Protein AF-A0A967Q102-F1 (afdb_monomer)

Foldseek 3Di:
DVLLCVVPVPDPPVVLVDDPLCVPDPLSVQLLSLLVPPLVLFQLAAQLVLCCVVVDPTLSCCFDPVSDPVNPTDSNSSVDPSSSVLSVLSSVCVVVVNDSVVSRVVVCVVSVVSCVVRVPDD

Radius of gyration: 14.0 Å; Cα contacts (8 Å, |Δi|>4): 138; chains: 1; bounding box: 32×36×37 Å

Structure (mmCIF, N/CA/C/O backb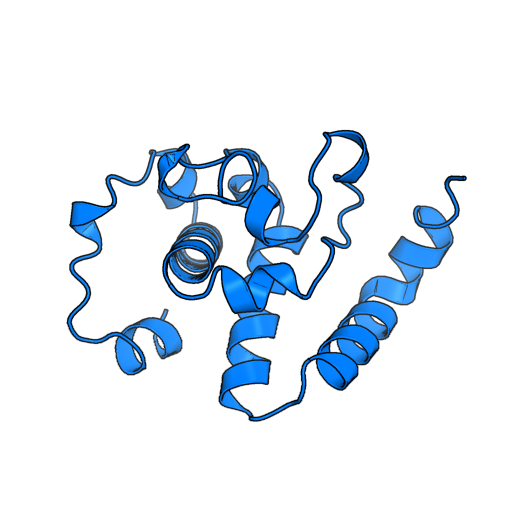one):
data_AF-A0A967Q102-F1
#
_entry.id   AF-A0A967Q102-F1
#
loop_
_atom_site.group_PDB
_atom_site.id
_atom_site.type_symbol
_atom_site.label_atom_id
_atom_site.label_alt_id
_atom_site.label_comp_id
_atom_site.label_asym_id
_atom_site.label_entity_id
_atom_site.label_seq_id
_atom_site.pdbx_PDB_ins_code
_atom_site.Cartn_x
_atom_site.Cartn_y
_atom_site.Cartn_z
_atom_site.occupancy
_atom_site.B_iso_or_equiv
_atom_site.auth_seq_id
_atom_site.auth_comp_id
_atom_site.auth_asym_id
_atom_site.auth_atom_id
_atom_site.pdbx_PDB_model_num
ATOM 1 N N . GLN A 1 1 ? -2.574 -14.754 -0.470 1.00 71.94 1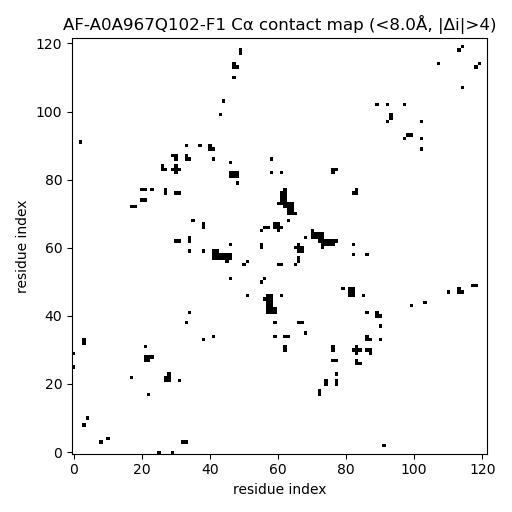 GLN A N 1
ATOM 2 C CA . GLN A 1 1 ? -2.808 -14.569 -1.925 1.00 71.94 1 GLN A CA 1
ATOM 3 C C . GLN A 1 1 ? -4.220 -14.943 -2.412 1.00 71.94 1 GLN A C 1
ATOM 5 O O . GLN A 1 1 ? -4.704 -14.303 -3.336 1.00 71.94 1 GLN A O 1
ATOM 10 N N . GLN A 1 2 ? -4.927 -15.877 -1.760 1.00 80.88 2 GLN A N 1
ATOM 11 C CA . GLN A 1 2 ? -6.221 -16.420 -2.220 1.00 80.88 2 GLN A CA 1
ATOM 12 C C . GLN A 1 2 ? -7.303 -15.392 -2.620 1.00 80.88 2 GLN A C 1
ATOM 14 O O . GLN A 1 2 ? -8.015 -15.610 -3.596 1.00 80.88 2 GLN A O 1
ATOM 19 N N . VAL A 1 3 ? -7.426 -14.263 -1.908 1.00 89.31 3 VAL A N 1
ATOM 20 C CA . VAL A 1 3 ? -8.403 -13.210 -2.258 1.00 89.31 3 VAL A CA 1
ATOM 21 C C . VAL A 1 3 ? -8.091 -12.584 -3.619 1.00 89.31 3 VAL A C 1
ATOM 23 O O . VAL A 1 3 ? -8.983 -12.460 -4.450 1.00 89.31 3 VAL A O 1
ATOM 26 N N . LEU A 1 4 ? -6.826 -12.239 -3.878 1.00 91.25 4 LEU A N 1
ATOM 27 C CA . LEU A 1 4 ? -6.407 -11.671 -5.162 1.00 91.25 4 LEU A CA 1
ATOM 28 C C . LEU A 1 4 ? -6.591 -12.664 -6.307 1.00 91.25 4 LEU A C 1
ATOM 30 O O . LEU A 1 4 ? -7.052 -12.276 -7.373 1.00 91.25 4 LEU A O 1
ATOM 34 N N . GLU A 1 5 ? -6.246 -13.931 -6.087 1.00 90.44 5 GLU A N 1
ATOM 35 C CA . GLU A 1 5 ? -6.414 -14.987 -7.091 1.00 90.44 5 GLU A CA 1
ATOM 36 C C . GLU A 1 5 ? -7.892 -15.215 -7.422 1.00 90.44 5 GLU A C 1
ATOM 38 O O . GLU A 1 5 ? -8.241 -15.396 -8.583 1.00 90.44 5 GLU A O 1
ATOM 43 N N . SER A 1 6 ? -8.776 -15.141 -6.423 1.00 92.81 6 SER A N 1
ATOM 44 C CA . SER A 1 6 ? -10.220 -15.234 -6.645 1.00 92.81 6 SER A CA 1
ATOM 45 C C . SER A 1 6 ? -10.792 -13.996 -7.337 1.00 92.81 6 SER A C 1
ATOM 47 O O . SER A 1 6 ? -11.714 -14.128 -8.139 1.00 92.81 6 SER A O 1
ATOM 49 N N . LYS A 1 7 ? -10.298 -12.797 -7.004 1.00 93.75 7 LYS A N 1
ATOM 50 C CA . LYS A 1 7 ? -10.795 -11.526 -7.552 1.00 93.75 7 LYS A CA 1
ATOM 51 C C . LYS A 1 7 ? -10.273 -11.256 -8.965 1.00 93.75 7 LYS A C 1
ATOM 53 O O . LYS A 1 7 ? -10.979 -10.664 -9.777 1.00 93.75 7 LYS A O 1
ATOM 58 N N . TYR A 1 8 ? -9.062 -11.718 -9.270 1.00 95.50 8 TYR A N 1
ATOM 59 C CA . TYR A 1 8 ? -8.372 -11.491 -10.540 1.00 95.50 8 TYR A CA 1
ATOM 60 C C . TYR A 1 8 ? -7.798 -12.787 -11.139 1.00 95.50 8 TYR A C 1
ATOM 62 O O . TYR A 1 8 ? -6.582 -12.872 -11.349 1.00 95.50 8 TYR A O 1
ATOM 70 N N . PRO A 1 9 ? -8.649 -13.784 -11.444 1.00 94.38 9 PRO A N 1
ATOM 71 C CA . PRO A 1 9 ? -8.214 -15.133 -11.815 1.00 94.38 9 PRO A CA 1
ATOM 72 C C . PRO A 1 9 ? -7.398 -15.188 -13.112 1.00 94.38 9 PRO A C 1
ATOM 74 O O . PRO A 1 9 ? -6.512 -16.027 -13.242 1.00 94.38 9 PRO A O 1
ATOM 77 N N . ASP A 1 10 ? -7.643 -14.264 -14.042 1.00 95.25 10 ASP A N 1
ATOM 78 C CA . ASP A 1 10 ? -6.989 -14.234 -15.357 1.00 95.25 10 ASP A CA 1
ATOM 79 C C . ASP A 1 10 ? -5.697 -13.396 -15.372 1.00 95.25 10 ASP A C 1
ATOM 81 O O . ASP A 1 10 ? -5.176 -13.048 -16.433 1.00 95.25 10 ASP A O 1
ATOM 85 N N . THR A 1 11 ? -5.183 -13.008 -14.201 1.00 95.94 11 THR A N 1
ATOM 86 C CA . THR A 1 11 ? -3.965 -12.195 -14.129 1.00 95.94 11 THR A CA 1
ATOM 87 C C . THR A 1 11 ? -2.722 -13.037 -14.362 1.00 95.94 11 THR A C 1
ATOM 89 O O . THR A 1 11 ? -2.354 -13.861 -13.527 1.00 95.94 11 THR A O 1
ATOM 92 N N . ASP A 1 12 ? -2.004 -12.729 -15.439 1.00 95.56 12 ASP A N 1
ATOM 93 C CA . ASP A 1 12 ? -0.629 -13.181 -15.623 1.00 95.56 12 ASP A CA 1
ATOM 94 C C . ASP A 1 12 ? 0.339 -12.274 -14.850 1.00 95.56 12 ASP A C 1
ATOM 96 O O . ASP A 1 12 ? 0.773 -11.221 -15.328 1.00 95.56 12 ASP A O 1
ATOM 100 N N . TRP A 1 13 ? 0.667 -12.678 -13.621 1.00 94.06 13 TRP A N 1
ATOM 101 C CA . TRP A 1 13 ? 1.560 -11.921 -12.743 1.00 94.06 13 TRP A CA 1
ATOM 102 C C . TRP A 1 13 ? 2.987 -11.785 -13.283 1.00 94.06 13 TRP A C 1
ATOM 104 O O . TRP A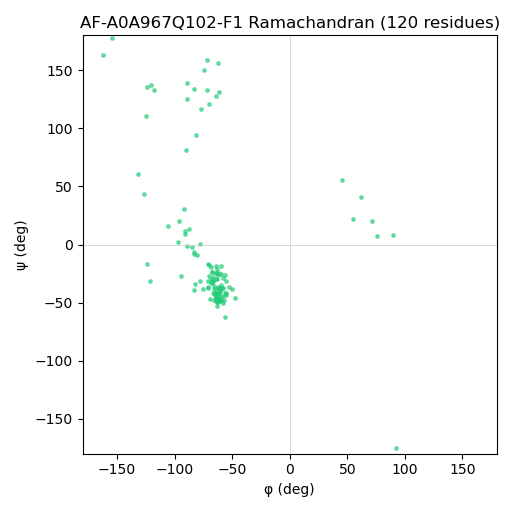 1 13 ? 3.682 -10.853 -12.883 1.00 94.06 13 TRP A O 1
ATOM 114 N N . ALA A 1 14 ? 3.418 -12.657 -14.202 1.00 93.06 14 ALA A N 1
ATOM 115 C CA . ALA A 1 14 ? 4.750 -12.567 -14.795 1.00 93.06 14 ALA A CA 1
ATOM 116 C C . ALA A 1 14 ? 4.914 -11.316 -15.676 1.00 93.06 14 ALA A C 1
ATOM 118 O O . ALA A 1 14 ? 6.029 -10.829 -15.844 1.00 93.06 14 ALA A O 1
ATOM 119 N N . THR A 1 15 ? 3.815 -10.756 -16.195 1.00 95.62 15 THR A N 1
ATOM 120 C CA . THR A 1 15 ? 3.846 -9.562 -17.058 1.00 95.62 15 THR A CA 1
ATOM 121 C C . THR A 1 15 ? 4.258 -8.279 -16.335 1.00 95.62 15 THR A C 1
ATOM 123 O O . THR A 1 15 ? 4.671 -7.325 -16.990 1.00 95.62 15 THR A O 1
ATOM 126 N N . TYR A 1 16 ? 4.161 -8.245 -15.002 1.00 95.75 16 TYR A N 1
ATOM 127 C CA . TYR A 1 16 ? 4.486 -7.060 -14.208 1.00 95.75 16 TYR A CA 1
ATOM 128 C C . TYR A 1 16 ? 5.981 -6.912 -13.903 1.00 95.75 16 TYR A C 1
ATOM 130 O O . TYR A 1 16 ? 6.353 -5.883 -13.354 1.00 95.75 16 TYR A O 1
ATOM 138 N N . ASP A 1 17 ? 6.819 -7.899 -14.251 1.00 94.94 17 ASP A N 1
ATOM 139 C CA . ASP A 1 17 ? 8.283 -7.873 -14.070 1.00 94.94 17 ASP A CA 1
ATOM 140 C C . ASP A 1 17 ? 8.706 -7.357 -12.680 1.00 94.94 17 ASP A C 1
ATOM 142 O O . ASP A 1 17 ? 9.414 -6.357 -12.525 1.00 94.94 17 ASP A O 1
ATOM 146 N N . PHE A 1 18 ? 8.182 -8.007 -11.633 1.00 97.88 18 PHE A N 1
ATOM 147 C CA . PHE A 1 18 ? 8.439 -7.592 -10.259 1.00 97.88 18 PHE A CA 1
ATOM 148 C C . PHE A 1 18 ? 9.943 -7.668 -9.928 1.00 97.88 18 PHE A C 1
ATOM 150 O O . PHE A 1 18 ? 10.581 -8.702 -10.144 1.00 97.88 18 PHE A O 1
ATOM 157 N N . PRO A 1 19 ? 10.526 -6.609 -9.336 1.00 98.06 19 PRO A N 1
ATOM 158 C CA . PRO A 1 19 ? 11.905 -6.640 -8.871 1.00 98.06 19 PRO A CA 1
ATOM 159 C C . PRO A 1 19 ? 12.127 -7.692 -7.782 1.00 98.06 19 PRO A C 1
ATOM 161 O O . PRO A 1 19 ? 11.228 -8.016 -7.008 1.00 98.06 19 PRO A O 1
ATOM 164 N N . SER A 1 20 ? 13.368 -8.158 -7.634 1.00 98.00 20 SER A N 1
ATOM 165 C CA . SER A 1 20 ? 13.715 -9.235 -6.692 1.00 98.00 20 SER A CA 1
ATOM 166 C C . SER A 1 20 ? 13.307 -8.971 -5.236 1.00 98.00 20 SER A C 1
ATOM 168 O O . SER A 1 20 ? 12.959 -9.915 -4.530 1.00 98.00 20 SER A O 1
ATOM 170 N N . TYR A 1 21 ? 13.298 -7.711 -4.785 1.00 97.56 21 TYR A N 1
ATOM 171 C CA . TYR A 1 21 ? 12.880 -7.350 -3.425 1.00 97.56 21 TYR A CA 1
ATOM 172 C C . TYR A 1 21 ? 11.399 -7.655 -3.145 1.00 97.56 21 TYR A C 1
ATOM 174 O O . TYR A 1 21 ? 11.032 -7.894 -1.993 1.00 97.56 21 TYR A O 1
ATOM 182 N N . VAL A 1 22 ? 10.553 -7.710 -4.182 1.00 98.19 22 VAL A N 1
ATOM 183 C CA . VAL A 1 22 ? 9.130 -8.064 -4.060 1.00 98.19 22 VAL A CA 1
ATOM 184 C C . VAL A 1 22 ? 8.970 -9.522 -3.628 1.00 98.19 22 VAL A C 1
ATOM 186 O O . VAL A 1 22 ? 8.056 -9.855 -2.880 1.00 98.19 22 VAL A O 1
ATOM 189 N N . HIS A 1 23 ? 9.903 -10.386 -4.022 1.00 97.12 23 HIS A N 1
ATOM 190 C CA . HIS A 1 23 ? 9.881 -11.818 -3.721 1.00 97.12 23 HIS A CA 1
ATOM 191 C C . HIS A 1 23 ? 10.533 -12.174 -2.375 1.00 97.12 23 HIS A C 1
ATOM 193 O O . HIS A 1 23 ? 10.803 -13.342 -2.100 1.00 97.12 23 HIS A O 1
ATOM 199 N N . SER A 1 24 ? 10.799 -11.183 -1.520 1.00 96.69 24 SER A N 1
ATOM 200 C CA . SER A 1 24 ? 11.414 -11.390 -0.202 1.00 96.69 24 SER A CA 1
ATOM 201 C C . SER A 1 24 ? 10.519 -12.166 0.775 1.00 96.69 24 SER A C 1
ATOM 203 O O . SER A 1 24 ? 11.025 -12.857 1.6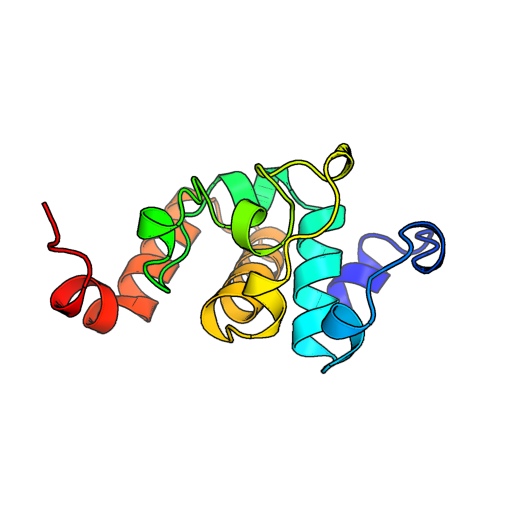58 1.00 96.69 24 SER A O 1
ATOM 205 N N . SER A 1 25 ? 9.193 -12.078 0.627 1.00 97.50 25 SER A N 1
ATOM 206 C CA . SER A 1 25 ? 8.223 -12.908 1.349 1.00 97.50 25 SER A CA 1
ATOM 207 C C . SER A 1 25 ? 6.855 -12.893 0.663 1.00 97.50 25 SER A C 1
ATOM 209 O O . SER A 1 25 ? 6.544 -11.972 -0.090 1.00 97.50 25 SER A O 1
ATOM 211 N N . GLU A 1 26 ? 5.993 -13.860 0.994 1.00 96.50 26 GLU A N 1
ATOM 212 C CA . GLU A 1 26 ? 4.619 -13.906 0.470 1.00 96.50 26 GLU A CA 1
ATOM 213 C C . GLU A 1 26 ? 3.814 -12.643 0.827 1.00 96.50 26 GLU A C 1
ATOM 215 O O . GLU A 1 26 ? 3.027 -12.155 0.014 1.00 96.50 26 GLU A O 1
ATOM 220 N N . SER A 1 27 ? 4.012 -12.099 2.033 1.00 97.31 27 SER A N 1
ATOM 221 C CA . SER A 1 27 ? 3.330 -10.885 2.499 1.00 97.31 27 SER A CA 1
ATOM 222 C C . SER A 1 27 ? 3.755 -9.658 1.702 1.00 97.31 27 SER A C 1
ATOM 224 O O . SER A 1 27 ? 2.907 -8.849 1.327 1.00 97.31 27 SER A O 1
ATOM 226 N N . VAL A 1 28 ? 5.056 -9.542 1.420 1.00 98.38 28 VAL A N 1
ATOM 227 C CA . VAL A 1 28 ? 5.597 -8.464 0.589 1.00 98.38 28 VAL A CA 1
ATOM 228 C C . VAL A 1 28 ? 5.030 -8.577 -0.818 1.00 98.38 28 VAL A C 1
ATOM 230 O O . VAL A 1 28 ? 4.397 -7.636 -1.292 1.00 98.38 28 VAL A O 1
ATOM 233 N N . GLU A 1 29 ? 5.155 -9.747 -1.444 1.00 98.00 29 GLU A N 1
ATOM 234 C CA . GLU A 1 29 ? 4.638 -9.983 -2.790 1.00 98.00 29 GLU A CA 1
ATOM 235 C C . GLU A 1 29 ? 3.136 -9.694 -2.882 1.00 98.00 29 GLU A C 1
ATOM 237 O O . GLU A 1 29 ? 2.677 -9.030 -3.810 1.00 98.00 29 GLU A O 1
ATOM 242 N N . THR A 1 30 ? 2.365 -10.113 -1.876 1.00 98.06 30 THR A N 1
ATOM 243 C CA . THR A 1 30 ? 0.936 -9.798 -1.791 1.00 98.06 30 THR A CA 1
ATOM 244 C C . THR A 1 30 ? 0.702 -8.287 -1.747 1.00 98.06 30 THR A C 1
ATOM 246 O O . THR A 1 30 ? -0.146 -7.803 -2.487 1.00 98.06 30 THR A O 1
ATOM 249 N N . GLY A 1 31 ? 1.455 -7.527 -0.945 1.00 98.44 31 GLY A N 1
ATOM 250 C CA . GLY A 1 31 ? 1.337 -6.065 -0.881 1.00 98.44 31 GLY A CA 1
ATOM 251 C C . GLY A 1 31 ? 1.538 -5.381 -2.239 1.00 98.44 31 GLY A C 1
ATOM 252 O O . GLY A 1 31 ? 0.694 -4.586 -2.653 1.00 98.44 31 GLY A O 1
ATOM 253 N N . TYR A 1 32 ? 2.590 -5.752 -2.976 1.00 98.62 32 TYR A N 1
ATOM 254 C CA . TYR A 1 32 ? 2.843 -5.212 -4.320 1.00 98.62 32 TYR A CA 1
ATOM 255 C C . TYR A 1 32 ? 1.760 -5.614 -5.326 1.00 98.62 32 TYR A C 1
ATOM 257 O O . TYR A 1 32 ? 1.294 -4.778 -6.100 1.00 98.62 32 TYR A O 1
ATOM 265 N N . ARG A 1 33 ? 1.297 -6.869 -5.291 1.00 98.44 33 ARG A N 1
ATOM 266 C CA . ARG A 1 33 ? 0.196 -7.329 -6.149 1.00 98.44 33 ARG A CA 1
ATOM 267 C C . ARG A 1 33 ? -1.114 -6.580 -5.869 1.00 98.44 33 ARG A C 1
ATOM 269 O O . ARG A 1 33 ? -1.846 -6.283 -6.812 1.00 98.44 33 ARG A O 1
ATOM 276 N N . ILE A 1 34 ? -1.396 -6.237 -4.605 1.00 98.56 34 ILE A N 1
ATOM 277 C CA . ILE A 1 34 ? -2.532 -5.372 -4.243 1.00 98.56 34 ILE A CA 1
ATOM 278 C C . ILE A 1 34 ? -2.343 -3.989 -4.857 1.00 98.56 34 ILE A C 1
ATOM 280 O O . ILE A 1 34 ? -3.252 -3.512 -5.520 1.00 98.56 34 ILE A O 1
ATOM 284 N N . ALA A 1 35 ? -1.174 -3.366 -4.706 1.00 98.50 35 ALA A N 1
ATOM 285 C CA . ALA A 1 35 ? -0.936 -2.032 -5.256 1.00 98.50 35 ALA A CA 1
ATOM 286 C C . ALA A 1 35 ? -1.100 -1.967 -6.783 1.00 98.50 35 ALA A C 1
ATOM 288 O O . ALA A 1 35 ? -1.614 -0.982 -7.301 1.00 98.50 35 ALA A O 1
ATOM 289 N N . VAL A 1 36 ? -0.734 -3.035 -7.495 1.00 98.31 36 VAL A N 1
ATOM 290 C CA . VAL A 1 36 ? -0.938 -3.160 -8.946 1.00 98.31 36 VAL A CA 1
ATOM 291 C C . VAL A 1 36 ? -2.419 -3.207 -9.333 1.00 98.31 36 VAL A C 1
ATOM 293 O O . VAL A 1 36 ? -2.810 -2.615 -10.337 1.00 98.31 36 VAL A O 1
ATOM 296 N N . LYS A 1 37 ? -3.244 -3.952 -8.590 1.00 98.06 37 LYS A N 1
ATOM 297 C CA . LYS A 1 37 ? -4.647 -4.206 -8.963 1.00 98.06 37 LYS A CA 1
ATOM 298 C C . LYS A 1 37 ? -5.651 -3.253 -8.331 1.00 98.06 37 LYS A C 1
ATOM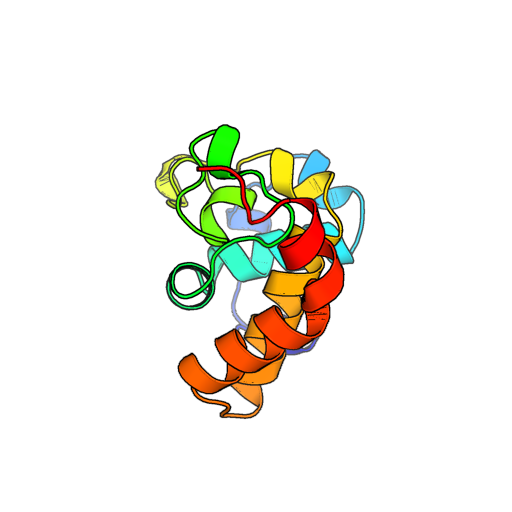 300 O O . LYS A 1 37 ? -6.706 -3.018 -8.910 1.00 98.06 37 LYS A O 1
ATOM 305 N N . GLU A 1 38 ? -5.309 -2.708 -7.175 1.00 98.12 38 GLU A N 1
ATOM 306 C CA . GLU A 1 38 ? -6.160 -1.870 -6.334 1.00 98.12 38 GLU A CA 1
ATOM 307 C C . GLU A 1 38 ? -5.494 -0.518 -5.991 1.00 98.12 38 GLU A C 1
ATOM 309 O O . GLU A 1 38 ? -5.550 -0.085 -4.835 1.00 98.12 38 GLU A O 1
ATOM 314 N N . PRO A 1 39 ? -4.847 0.189 -6.943 1.00 98.06 39 PRO A N 1
ATOM 315 C CA . PRO A 1 39 ? -4.165 1.448 -6.633 1.00 98.06 39 PRO A CA 1
ATOM 316 C C . PRO A 1 39 ? -5.134 2.517 -6.109 1.00 98.06 39 PRO A C 1
ATOM 318 O O . PRO A 1 39 ? -4.798 3.238 -5.170 1.00 98.06 39 PRO A O 1
ATOM 321 N N . GLU A 1 40 ? -6.359 2.580 -6.646 1.00 98.00 40 GLU A N 1
ATOM 322 C CA . GLU A 1 40 ? -7.382 3.528 -6.185 1.00 98.00 40 GLU A CA 1
ATOM 323 C C . GLU A 1 40 ? -7.879 3.210 -4.770 1.00 98.00 40 GLU A C 1
ATOM 325 O O . GLU A 1 40 ? -8.141 4.132 -4.004 1.00 98.00 40 GLU A O 1
ATOM 330 N N . LEU A 1 41 ? -7.937 1.932 -4.371 1.00 98.31 41 LEU A N 1
ATOM 331 C CA . LEU A 1 41 ? -8.232 1.571 -2.982 1.00 98.31 41 LEU A CA 1
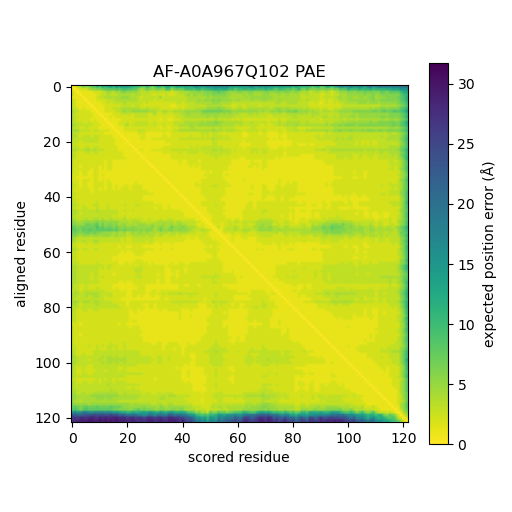ATOM 332 C C . LEU A 1 41 ? -7.149 2.110 -2.045 1.00 98.31 41 LEU A C 1
ATOM 334 O O . LEU A 1 41 ? -7.459 2.729 -1.030 1.00 98.31 41 LEU A O 1
ATOM 338 N N . LEU A 1 42 ? -5.877 1.864 -2.374 1.00 98.56 42 LEU A N 1
ATOM 339 C CA . LEU A 1 42 ? -4.757 2.263 -1.522 1.00 98.56 42 LEU A CA 1
ATOM 340 C C . LEU A 1 42 ? -4.615 3.789 -1.433 1.00 98.56 42 LEU A C 1
ATOM 342 O O . LEU A 1 42 ? -4.267 4.301 -0.372 1.00 98.56 42 LEU A O 1
ATOM 346 N N . LYS A 1 43 ? -4.970 4.515 -2.497 1.00 98.19 43 LYS A N 1
ATOM 347 C CA . LYS A 1 43 ? -4.985 5.985 -2.551 1.00 98.19 43 LYS A CA 1
ATOM 348 C C . LYS A 1 43 ? -5.848 6.643 -1.472 1.00 98.19 43 LYS A C 1
ATOM 350 O O . LYS A 1 43 ? -5.590 7.781 -1.091 1.00 98.19 43 LYS A O 1
ATOM 355 N N . HIS A 1 44 ? -6.868 5.949 -0.962 1.00 97.88 44 HIS A N 1
ATOM 356 C CA . HIS A 1 44 ? -7.730 6.476 0.100 1.00 97.88 44 HIS A CA 1
ATOM 357 C C . HIS A 1 44 ? -7.039 6.585 1.464 1.00 97.88 44 HIS A C 1
ATOM 359 O O . HIS A 1 44 ? -7.543 7.281 2.346 1.00 97.88 44 HIS A O 1
ATOM 365 N N . PHE A 1 45 ? -5.917 5.892 1.668 1.00 97.94 45 PHE A N 1
ATOM 366 C CA . PHE A 1 45 ? -5.317 5.731 2.986 1.00 97.94 45 PHE A CA 1
ATOM 367 C C . PHE A 1 45 ? -3.902 6.286 3.014 1.00 97.94 45 PHE A C 1
ATOM 369 O O . PHE A 1 45 ? -3.101 6.000 2.134 1.00 97.94 45 PHE A O 1
ATOM 376 N N . LYS A 1 46 ? -3.545 7.009 4.077 1.00 96.19 46 LYS A N 1
ATOM 377 C CA . LYS A 1 46 ? -2.135 7.261 4.394 1.00 96.19 46 LYS A CA 1
ATOM 378 C C . LYS A 1 46 ? -1.461 5.984 4.904 1.00 96.19 46 LYS A C 1
ATOM 380 O O . LYS A 1 46 ? -2.118 5.086 5.446 1.00 96.19 46 LYS A O 1
ATOM 385 N N . CYS A 1 47 ? -0.137 5.930 4.815 1.00 96.62 47 CYS A N 1
ATOM 386 C CA . CYS A 1 47 ? 0.631 4.910 5.519 1.00 96.62 47 CYS A CA 1
ATOM 387 C C . CYS A 1 47 ? 0.882 5.336 6.974 1.00 96.62 47 CYS A C 1
ATOM 389 O O . CYS A 1 47 ? 1.284 6.465 7.245 1.00 96.62 47 CYS A O 1
ATOM 391 N N . TYR A 1 48 ? 0.667 4.430 7.928 1.00 95.81 48 TYR A N 1
ATOM 392 C CA . TYR A 1 48 ? 0.850 4.693 9.363 1.00 95.81 48 TYR A CA 1
ATOM 393 C C . TYR A 1 48 ? 2.233 4.238 9.852 1.00 95.81 48 TYR A C 1
ATOM 395 O O . TYR A 1 48 ? 2.440 4.031 11.047 1.00 95.81 48 TYR A O 1
ATOM 403 N N . CYS A 1 49 ? 3.189 4.075 8.930 1.00 94.75 49 CYS A N 1
ATOM 404 C CA . CYS A 1 49 ? 4.609 3.962 9.257 1.00 94.75 49 CYS A CA 1
ATOM 405 C C . CYS A 1 49 ? 5.325 5.326 9.299 1.00 94.75 49 CYS A C 1
ATOM 407 O O . CYS A 1 49 ? 6.499 5.358 9.655 1.00 94.75 49 CYS A O 1
ATOM 409 N N . PHE A 1 50 ? 4.613 6.430 9.010 1.00 91.25 50 PHE A N 1
ATOM 410 C CA . PHE A 1 50 ? 5.120 7.815 9.052 1.00 91.25 50 PHE A CA 1
ATOM 411 C C . PHE A 1 50 ? 6.268 8.068 8.063 1.00 91.25 50 PHE A C 1
ATOM 413 O O . PHE A 1 50 ? 7.268 8.714 8.372 1.00 91.25 50 PHE A O 1
ATOM 420 N N . CYS A 1 51 ? 6.134 7.509 6.859 1.00 91.75 51 CYS A N 1
ATOM 421 C CA . CYS A 1 51 ? 7.074 7.697 5.757 1.00 91.75 51 CYS A CA 1
ATOM 422 C C . CYS A 1 51 ? 6.739 8.875 4.840 1.00 91.75 51 CYS A C 1
ATOM 424 O O . CYS A 1 51 ? 7.363 9.046 3.798 1.00 91.75 51 CYS A O 1
ATOM 426 N N . ASP A 1 52 ? 5.771 9.701 5.219 1.00 87.31 52 ASP A N 1
ATOM 427 C CA . ASP A 1 52 ? 5.412 10.941 4.533 1.00 87.31 52 ASP A CA 1
ATOM 428 C C . ASP A 1 52 ? 6.598 11.916 4.444 1.00 87.31 52 ASP A C 1
ATOM 430 O O . ASP A 1 52 ? 6.744 12.616 3.445 1.00 87.31 52 ASP A O 1
ATOM 434 N N . ALA A 1 53 ? 7.537 11.865 5.397 1.00 87.62 53 ALA A N 1
ATOM 435 C CA . ALA A 1 53 ? 8.811 12.587 5.323 1.00 87.62 53 ALA A CA 1
ATOM 436 C C . ALA A 1 53 ? 9.682 12.207 4.101 1.00 87.62 53 ALA A C 1
ATOM 438 O O . ALA A 1 53 ? 10.581 12.961 3.731 1.00 87.62 53 ALA A O 1
ATOM 439 N N . MET A 1 54 ? 9.425 11.058 3.461 1.00 91.00 54 MET A N 1
ATOM 440 C CA . MET A 1 54 ? 10.062 10.643 2.201 1.00 91.00 54 MET A CA 1
ATOM 441 C C . MET A 1 54 ? 9.364 11.219 0.958 1.00 91.00 54 MET A C 1
ATOM 443 O O . MET A 1 54 ? 9.810 10.975 -0.159 1.00 91.00 54 MET A O 1
ATOM 447 N N . GLY A 1 55 ? 8.268 11.962 1.134 1.00 93.44 55 GLY A N 1
ATOM 448 C CA . GLY A 1 55 ? 7.440 12.494 0.052 1.00 93.44 55 GLY A CA 1
ATOM 449 C C . GLY A 1 55 ? 6.311 11.562 -0.399 1.00 93.44 55 GLY A C 1
ATOM 450 O O . GLY A 1 55 ? 5.666 11.849 -1.402 1.00 93.44 55 GLY A O 1
ATOM 451 N N . HIS A 1 56 ? 6.054 10.456 0.311 1.00 95.69 56 HIS A N 1
ATOM 452 C CA . HIS A 1 56 ? 4.938 9.549 0.011 1.00 95.69 56 HIS A CA 1
ATOM 453 C C . HIS A 1 56 ? 3.595 10.206 0.356 1.00 95.69 56 HIS A C 1
ATOM 455 O O . HIS A 1 56 ? 3.362 10.567 1.508 1.00 95.69 56 HIS A O 1
ATOM 461 N N . ALA A 1 57 ? 2.706 10.345 -0.634 1.00 96.44 57 ALA A N 1
ATOM 462 C CA . ALA A 1 57 ? 1.424 11.032 -0.450 1.00 96.44 57 ALA A CA 1
ATOM 463 C C . ALA A 1 57 ? 0.334 10.143 0.175 1.00 96.44 57 ALA A C 1
ATOM 465 O O . ALA A 1 57 ? -0.508 10.622 0.932 1.00 96.44 57 ALA A O 1
ATOM 466 N N . ASP A 1 58 ? 0.340 8.850 -0.146 1.00 97.50 58 ASP A N 1
ATOM 467 C CA . ASP A 1 58 ? -0.655 7.875 0.298 1.00 97.50 58 ASP A CA 1
ATOM 468 C C . ASP A 1 58 ? -0.048 6.454 0.308 1.00 97.50 58 ASP A C 1
ATOM 470 O O . ASP A 1 58 ? 1.116 6.254 -0.041 1.00 97.50 58 ASP A O 1
ATOM 474 N N . LEU A 1 59 ? -0.811 5.449 0.737 1.00 98.25 59 LEU A N 1
ATOM 475 C CA . LEU A 1 59 ? -0.345 4.074 0.919 1.00 98.25 59 LEU A CA 1
ATOM 476 C C . LEU A 1 59 ? 0.135 3.423 -0.388 1.00 98.25 59 LEU A C 1
ATOM 478 O O . LEU A 1 59 ? 0.988 2.536 -0.334 1.00 98.25 59 LEU A O 1
ATOM 482 N N . ARG A 1 60 ? -0.356 3.844 -1.562 1.00 98.31 60 ARG A N 1
ATOM 483 C CA . ARG A 1 60 ? 0.088 3.270 -2.843 1.00 98.31 60 ARG A CA 1
ATOM 484 C C . ARG A 1 60 ? 1.524 3.671 -3.178 1.00 98.31 60 ARG A C 1
ATOM 486 O O . ARG A 1 60 ? 2.237 2.886 -3.799 1.00 98.31 60 ARG A O 1
ATOM 493 N N . TRP A 1 61 ? 1.985 4.821 -2.678 1.00 98.50 61 TRP A N 1
ATOM 494 C CA . TRP A 1 61 ? 3.367 5.286 -2.851 1.00 98.50 61 TRP A CA 1
ATOM 495 C C . TRP A 1 61 ? 4.388 4.370 -2.179 1.00 98.50 61 TRP A C 1
ATOM 497 O O . TRP A 1 61 ? 5.527 4.285 -2.622 1.00 98.50 61 TRP A O 1
ATOM 507 N N . CYS A 1 62 ? 3.979 3.619 -1.153 1.00 98.19 62 CYS A N 1
ATOM 508 C CA . CYS A 1 62 ? 4.852 2.633 -0.526 1.00 98.19 62 CYS A CA 1
ATOM 509 C C . CYS A 1 62 ? 5.248 1.491 -1.477 1.00 98.19 62 CYS A C 1
ATOM 511 O O . CYS A 1 62 ? 6.216 0.792 -1.200 1.00 98.19 62 CYS A O 1
ATOM 513 N N . PHE A 1 63 ? 4.509 1.287 -2.570 1.00 98.62 63 PHE A N 1
ATOM 514 C CA . PHE A 1 63 ? 4.715 0.181 -3.507 1.00 98.62 63 PHE A CA 1
ATOM 515 C C . PHE A 1 63 ? 4.995 0.652 -4.935 1.00 98.62 63 PHE A C 1
ATOM 517 O O . PHE A 1 63 ? 5.716 -0.024 -5.668 1.00 98.62 63 PHE A O 1
ATOM 524 N N . LEU A 1 64 ? 4.428 1.790 -5.341 1.00 98.56 64 LEU A N 1
ATOM 525 C CA . LEU A 1 64 ? 4.525 2.355 -6.685 1.00 98.56 64 LEU A CA 1
ATOM 526 C C . LEU A 1 64 ? 5.222 3.713 -6.623 1.00 98.56 64 LEU A C 1
ATOM 528 O O . LEU A 1 64 ? 4.869 4.560 -5.802 1.00 98.56 64 LEU A O 1
ATOM 532 N N . ARG A 1 65 ? 6.188 3.948 -7.510 1.00 98.00 65 ARG A N 1
ATOM 533 C CA . ARG A 1 65 ? 6.898 5.228 -7.568 1.00 98.00 65 ARG A CA 1
ATOM 534 C C . ARG A 1 65 ? 5.930 6.337 -7.951 1.00 98.00 65 ARG A C 1
ATOM 536 O O . ARG A 1 65 ? 5.202 6.228 -8.931 1.00 98.00 65 ARG A O 1
ATOM 543 N N . GLU A 1 66 ? 5.908 7.395 -7.146 1.00 96.44 66 GLU A N 1
ATOM 544 C CA . GLU A 1 66 ? 4.960 8.510 -7.298 1.00 96.44 66 GLU A CA 1
ATOM 545 C C . GLU A 1 66 ? 3.483 8.062 -7.320 1.00 96.44 66 GLU A C 1
ATOM 547 O O . GLU A 1 66 ? 2.607 8.767 -7.812 1.00 96.44 66 GLU A O 1
ATOM 552 N N . GLY A 1 67 ? 3.200 6.877 -6.766 1.00 96.94 67 GLY A N 1
ATOM 553 C CA . GLY A 1 67 ? 1.864 6.297 -6.705 1.00 96.94 67 GLY A CA 1
ATOM 554 C C . GLY A 1 67 ? 1.343 5.704 -8.017 1.00 96.94 67 GLY A C 1
ATOM 555 O O . GLY A 1 67 ? 0.181 5.301 -8.048 1.00 96.94 67 GLY A O 1
ATOM 556 N N . GLU A 1 68 ? 2.164 5.614 -9.066 1.00 97.81 68 GLU A N 1
ATOM 557 C CA . GLU A 1 68 ? 1.737 5.165 -10.396 1.00 97.81 68 GLU A CA 1
ATOM 558 C C . GLU A 1 68 ? 2.578 3.978 -10.891 1.00 97.81 68 GLU A C 1
ATOM 560 O O . GLU A 1 68 ? 3.805 3.963 -10.782 1.00 97.81 68 GLU A O 1
ATOM 565 N N . LEU A 1 69 ? 1.921 2.957 -11.452 1.00 97.44 69 LEU A N 1
ATOM 566 C CA . LEU A 1 69 ? 2.589 1.722 -11.888 1.00 97.44 69 LEU A CA 1
ATOM 567 C C . LEU A 1 69 ? 3.554 1.957 -13.058 1.00 97.44 69 LEU A C 1
ATOM 569 O O . LEU A 1 69 ? 4.613 1.336 -13.117 1.00 97.44 69 LEU A O 1
ATOM 573 N N . GLU A 1 70 ? 3.214 2.867 -13.969 1.00 97.38 70 GLU A N 1
ATOM 574 C CA . GLU A 1 70 ? 4.056 3.252 -15.112 1.00 97.38 70 GLU A CA 1
ATOM 575 C C . GLU A 1 70 ? 5.427 3.812 -14.716 1.00 97.38 70 GLU A C 1
ATOM 577 O O . GLU A 1 70 ? 6.389 3.680 -15.472 1.00 97.38 70 GLU A O 1
ATOM 582 N N . ASN A 1 71 ? 5.539 4.372 -13.511 1.00 97.69 71 ASN A N 1
ATOM 583 C CA . ASN A 1 71 ? 6.795 4.883 -12.972 1.00 97.69 71 ASN A CA 1
ATOM 584 C C . ASN A 1 71 ? 7.650 3.777 -12.331 1.00 97.69 71 ASN A C 1
ATOM 586 O O . ASN A 1 71 ? 8.817 4.005 -12.001 1.00 97.69 71 ASN A O 1
ATOM 590 N N . GLY A 1 72 ? 7.101 2.568 -12.186 1.00 97.94 72 GLY A N 1
ATOM 591 C CA . GLY A 1 72 ? 7.750 1.395 -11.614 1.00 97.94 72 GLY A CA 1
ATOM 592 C C . GLY A 1 72 ? 7.514 1.227 -10.114 1.00 97.94 72 GLY A C 1
ATOM 593 O O . GLY A 1 72 ? 6.765 1.964 -9.475 1.00 97.94 72 GLY A O 1
ATOM 594 N N . PHE A 1 73 ? 8.178 0.229 -9.535 1.00 98.44 73 PHE A N 1
ATOM 595 C CA . PHE A 1 73 ? 7.992 -0.152 -8.135 1.00 98.44 73 PHE A CA 1
ATOM 596 C C . PHE A 1 73 ? 8.928 0.611 -7.185 1.00 98.44 73 PHE A C 1
ATOM 598 O O . PHE A 1 73 ? 10.116 0.831 -7.474 1.00 98.44 73 PHE A O 1
ATOM 605 N N . ASP A 1 74 ? 8.384 1.018 -6.041 1.00 98.06 74 ASP A N 1
ATOM 606 C CA . ASP A 1 74 ? 9.126 1.613 -4.929 1.00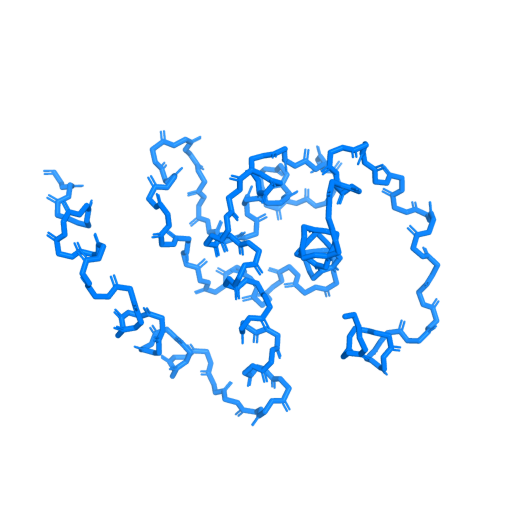 98.06 74 ASP A CA 1
ATOM 607 C C . ASP A 1 74 ? 9.609 0.485 -3.997 1.00 98.06 74 ASP A C 1
ATOM 609 O O . ASP A 1 74 ? 8.784 -0.325 -3.577 1.00 98.06 74 ASP A O 1
ATOM 613 N N . PRO A 1 75 ? 10.914 0.367 -3.679 1.00 97.44 75 PRO A N 1
ATOM 614 C CA . PRO A 1 75 ? 11.431 -0.713 -2.834 1.00 97.44 75 PRO A CA 1
ATOM 615 C C . PRO A 1 75 ? 11.030 -0.592 -1.359 1.00 97.44 75 PRO A C 1
ATOM 617 O O . PRO A 1 75 ? 11.130 -1.571 -0.624 1.00 97.44 75 PRO A O 1
ATOM 620 N N . HIS A 1 76 ? 10.583 0.580 -0.906 1.00 95.25 76 HIS A N 1
ATOM 621 C CA . HIS A 1 76 ? 10.366 0.856 0.509 1.00 95.25 76 HIS A CA 1
ATOM 622 C C . HIS A 1 76 ? 9.322 -0.075 1.149 1.00 95.25 76 HIS A C 1
ATOM 624 O O . HIS A 1 76 ? 9.509 -0.553 2.270 1.00 95.25 76 HIS A O 1
ATOM 630 N N . GLY A 1 77 ? 8.239 -0.383 0.432 1.00 96.69 77 GLY A N 1
ATOM 631 C CA . GLY A 1 77 ? 7.182 -1.273 0.911 1.00 96.69 77 GLY A CA 1
ATOM 632 C C . GLY A 1 77 ? 7.654 -2.695 1.215 1.00 96.69 77 GLY A C 1
ATOM 633 O O . GLY A 1 77 ? 7.041 -3.361 2.051 1.00 96.69 77 GLY A O 1
ATOM 634 N N . ALA A 1 78 ? 8.751 -3.152 0.601 1.00 97.88 78 ALA A N 1
ATOM 635 C CA . ALA A 1 78 ? 9.312 -4.479 0.843 1.00 97.88 78 ALA A CA 1
ATOM 636 C C . ALA A 1 78 ? 9.902 -4.637 2.251 1.00 97.88 78 ALA A C 1
ATOM 638 O O . ALA A 1 78 ? 9.834 -5.722 2.827 1.00 97.88 78 ALA A O 1
ATOM 639 N N . ASP A 1 79 ? 10.399 -3.547 2.835 1.00 96.69 79 ASP A N 1
ATOM 640 C CA . ASP A 1 79 ? 11.063 -3.555 4.141 1.00 96.69 79 ASP A CA 1
ATOM 641 C C . ASP A 1 79 ? 10.127 -3.155 5.299 1.00 96.69 79 ASP A C 1
ATOM 643 O O . ASP A 1 79 ? 10.549 -3.093 6.456 1.00 96.69 79 ASP A O 1
ATOM 647 N N . CYS A 1 80 ? 8.840 -2.895 5.027 1.00 97.25 80 CYS A N 1
ATOM 648 C CA . CYS A 1 80 ? 7.911 -2.348 6.017 1.00 97.25 80 CYS A CA 1
ATOM 649 C C . CYS A 1 80 ? 6.653 -3.204 6.213 1.00 97.25 80 CYS A C 1
ATOM 651 O O . CYS A 1 80 ? 5.738 -3.225 5.387 1.00 97.25 80 CYS A O 1
ATOM 653 N N . ASN A 1 81 ? 6.546 -3.838 7.385 1.00 97.31 81 ASN A N 1
ATOM 654 C CA . ASN A 1 81 ? 5.392 -4.669 7.735 1.00 97.31 81 ASN A CA 1
ATOM 655 C C . ASN A 1 81 ? 4.078 -3.916 7.927 1.00 97.31 81 ASN A C 1
ATOM 657 O O . ASN A 1 81 ? 3.006 -4.504 7.769 1.00 97.31 81 ASN A O 1
ATOM 661 N N . ILE A 1 82 ? 4.151 -2.623 8.235 1.00 98.00 82 ILE A N 1
ATOM 662 C CA . ILE A 1 82 ? 2.976 -1.761 8.279 1.00 98.00 82 ILE A CA 1
ATOM 663 C C . ILE A 1 82 ? 2.442 -1.561 6.859 1.00 98.00 82 ILE A C 1
ATOM 665 O O . ILE A 1 82 ? 1.255 -1.784 6.656 1.00 98.00 82 ILE A O 1
ATOM 669 N N . CYS A 1 83 ? 3.292 -1.255 5.872 1.00 98.19 83 CYS A N 1
ATOM 670 C CA . CYS A 1 83 ? 2.865 -1.018 4.490 1.00 98.19 83 CYS A CA 1
ATOM 671 C C . CYS A 1 83 ? 2.086 -2.212 3.920 1.00 98.19 83 CYS A C 1
ATOM 673 O O . CYS A 1 83 ? 0.898 -2.090 3.610 1.00 98.19 83 CYS A O 1
ATOM 675 N N . TYR A 1 84 ? 2.716 -3.390 3.814 1.00 98.31 84 TYR A N 1
ATOM 676 C CA . TYR A 1 84 ? 2.041 -4.562 3.240 1.00 98.31 84 TYR A CA 1
ATOM 677 C C . TYR A 1 84 ? 0.891 -5.067 4.121 1.00 98.31 84 TYR A C 1
ATOM 679 O O . TYR A 1 84 ? -0.126 -5.530 3.605 1.00 98.31 84 TYR A O 1
ATOM 687 N N . GLY A 1 85 ? 0.997 -4.924 5.447 1.00 98.25 85 GLY A N 1
ATOM 688 C CA . GLY A 1 85 ? -0.079 -5.259 6.378 1.00 98.25 85 GLY A CA 1
ATOM 689 C C . GLY A 1 85 ? -1.318 -4.387 6.182 1.00 98.25 85 GLY A C 1
ATOM 690 O O . GLY A 1 85 ? -2.438 -4.896 6.184 1.00 98.25 85 GLY A O 1
ATOM 691 N N . GLN A 1 86 ? -1.129 -3.084 5.972 1.00 98.50 86 GLN A N 1
ATOM 692 C CA . GLN A 1 86 ? -2.207 -2.159 5.649 1.00 98.50 86 GLN A CA 1
ATOM 693 C C . GLN A 1 86 ? -2.847 -2.486 4.305 1.00 98.50 86 GLN A C 1
ATOM 695 O O . GLN A 1 86 ? -4.060 -2.636 4.258 1.00 98.50 86 GLN A O 1
ATOM 700 N N . ALA A 1 87 ? -2.064 -2.688 3.242 1.00 98.56 87 ALA A N 1
ATOM 701 C CA . ALA A 1 87 ? -2.614 -3.037 1.931 1.00 98.56 87 ALA A CA 1
ATOM 702 C C . ALA A 1 87 ? -3.503 -4.295 1.993 1.00 98.56 87 ALA A C 1
ATOM 704 O O . ALA A 1 87 ? -4.621 -4.300 1.475 1.00 98.56 87 ALA A O 1
ATOM 705 N N . MET A 1 88 ? -3.056 -5.334 2.709 1.00 98.38 88 MET A N 1
ATOM 706 C CA . MET A 1 88 ? -3.848 -6.550 2.919 1.00 98.38 88 MET A CA 1
ATOM 707 C C . MET A 1 88 ? -5.137 -6.298 3.712 1.00 98.38 88 MET A C 1
ATOM 709 O O . MET A 1 88 ? -6.182 -6.836 3.349 1.00 98.38 88 MET A O 1
ATOM 713 N N . MET A 1 89 ? -5.099 -5.487 4.775 1.00 98.12 89 MET A N 1
ATOM 714 C CA . MET A 1 89 ? -6.315 -5.140 5.525 1.00 98.12 89 MET A CA 1
ATOM 715 C C . MET A 1 89 ? -7.288 -4.306 4.687 1.00 98.12 89 MET A C 1
ATOM 717 O O . MET A 1 89 ? -8.487 -4.559 4.766 1.00 98.12 89 MET A O 1
ATOM 721 N N . ALA A 1 90 ? -6.794 -3.375 3.861 1.00 98.38 90 ALA A N 1
ATOM 722 C CA . ALA A 1 90 ? -7.624 -2.578 2.958 1.00 98.38 90 ALA A CA 1
ATOM 723 C C . ALA A 1 90 ? -8.409 -3.489 2.015 1.00 98.38 90 ALA A C 1
ATOM 725 O O . ALA A 1 90 ? -9.630 -3.375 1.935 1.00 98.38 90 ALA A O 1
ATOM 726 N N . LEU A 1 91 ? -7.720 -4.430 1.358 1.00 98.19 91 LEU A N 1
ATOM 727 C CA . LEU A 1 91 ? -8.362 -5.380 0.453 1.00 98.19 91 LEU A CA 1
ATOM 728 C C . LEU A 1 91 ? -9.400 -6.234 1.193 1.00 98.19 91 LEU A C 1
ATOM 730 O O . LEU A 1 91 ? -10.536 -6.337 0.749 1.00 98.19 91 LEU A O 1
ATOM 734 N N . LEU A 1 92 ? -9.052 -6.803 2.352 1.00 97.62 92 LEU A N 1
ATOM 735 C CA . LEU A 1 92 ? -9.989 -7.625 3.129 1.00 97.62 92 LEU A CA 1
ATOM 736 C C . LEU A 1 92 ? -11.235 -6.846 3.572 1.00 97.62 92 LEU A C 1
ATOM 738 O O . LEU A 1 92 ? -12.340 -7.385 3.543 1.00 97.62 92 LEU A O 1
ATOM 742 N N . TRP A 1 93 ? -11.079 -5.587 3.983 1.00 98.19 93 TRP A N 1
ATOM 743 C CA . TRP A 1 93 ? -12.207 -4.736 4.353 1.00 98.19 93 TRP A CA 1
ATOM 744 C C . TRP A 1 93 ? -13.047 -4.316 3.147 1.00 98.19 93 TRP A C 1
ATOM 746 O O . TRP A 1 93 ? -14.272 -4.282 3.264 1.00 98.19 93 TRP A O 1
ATOM 756 N N . GLN A 1 94 ? -12.423 -4.053 1.996 1.00 97.56 94 GLN A N 1
ATOM 757 C CA . GLN A 1 94 ? -13.127 -3.767 0.746 1.00 97.56 94 GLN A CA 1
ATOM 758 C C . GLN A 1 94 ? -13.987 -4.964 0.322 1.00 97.56 94 GLN A C 1
ATOM 760 O O . GLN A 1 94 ? -15.173 -4.792 0.052 1.00 97.56 94 GLN A O 1
ATOM 765 N N . GLU A 1 95 ? -13.431 -6.179 0.357 1.00 96.06 95 GLU A N 1
ATOM 766 C CA . GLU A 1 95 ? -14.169 -7.412 0.048 1.00 96.06 95 GLU A CA 1
ATOM 767 C C . GLU A 1 95 ? -15.305 -7.687 1.042 1.00 96.06 95 GLU A C 1
ATOM 769 O O . GLU A 1 95 ? -16.337 -8.249 0.682 1.00 96.06 95 GLU A O 1
ATOM 774 N N . ALA A 1 96 ? -15.152 -7.251 2.293 1.00 97.06 96 ALA A N 1
ATOM 775 C CA . ALA A 1 96 ? -16.209 -7.307 3.297 1.00 97.06 96 ALA A CA 1
ATOM 776 C C . ALA A 1 96 ? -17.271 -6.195 3.142 1.00 97.06 96 ALA A C 1
ATOM 778 O O . ALA A 1 96 ? -18.200 -6.129 3.948 1.00 97.06 96 ALA A O 1
ATOM 779 N N . GLY A 1 97 ? -17.147 -5.313 2.144 1.00 97.88 97 GLY A N 1
ATOM 780 C CA . GLY A 1 97 ? -18.087 -4.218 1.888 1.00 97.88 97 GLY A CA 1
ATOM 781 C C . GLY A 1 97 ? -18.026 -3.083 2.914 1.00 97.88 97 GLY A C 1
ATOM 782 O O . GLY A 1 97 ? -18.987 -2.326 3.056 1.00 97.88 97 GLY A O 1
ATOM 783 N N . ILE A 1 98 ? -16.924 -2.961 3.657 1.00 98.38 98 ILE A N 1
ATOM 784 C CA . ILE A 1 98 ? -16.716 -1.856 4.597 1.00 98.38 98 ILE A CA 1
ATOM 785 C C . ILE A 1 98 ? -16.453 -0.578 3.780 1.00 98.38 98 ILE A C 1
ATOM 787 O O . ILE A 1 98 ? -15.644 -0.614 2.858 1.00 98.38 98 ILE A O 1
ATOM 791 N N . PRO A 1 99 ? -17.097 0.562 4.077 1.00 97.50 99 PRO A N 1
ATOM 792 C CA . PRO A 1 99 ? -16.829 1.802 3.352 1.00 97.50 99 PRO A CA 1
ATOM 793 C C . PRO A 1 99 ? -15.475 2.418 3.771 1.00 97.50 99 PRO A C 1
ATOM 795 O O . PRO A 1 99 ? -15.070 2.245 4.929 1.00 97.50 99 PRO A O 1
ATOM 798 N N . PRO A 1 100 ? -14.775 3.154 2.882 1.00 96.56 100 PRO A N 1
ATOM 799 C CA . PRO A 1 100 ? -13.443 3.705 3.155 1.00 9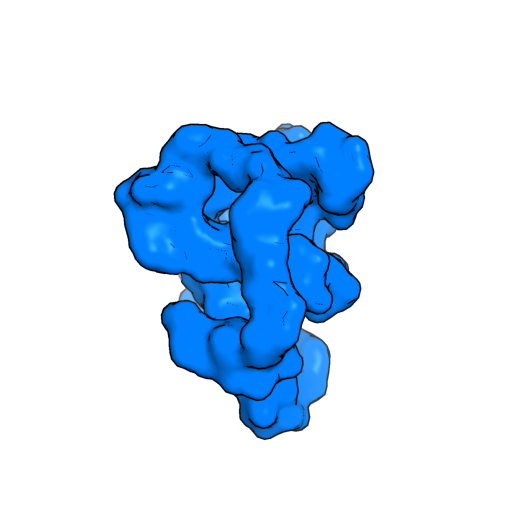6.56 100 PRO A CA 1
ATOM 800 C C . PRO A 1 100 ? -13.349 4.529 4.443 1.00 96.56 100 PRO A C 1
ATOM 802 O O . PRO A 1 100 ? -12.366 4.421 5.169 1.00 96.56 100 PRO A O 1
ATOM 805 N N . GLU A 1 101 ? -14.388 5.287 4.795 1.00 96.75 101 GLU A N 1
ATOM 806 C CA . GLU A 1 101 ? -14.415 6.100 6.015 1.00 96.75 101 GLU A CA 1
ATOM 807 C C . GLU A 1 101 ? -14.289 5.224 7.271 1.00 96.75 101 GLU A C 1
ATOM 809 O O . GLU A 1 101 ? -13.519 5.526 8.182 1.00 96.75 101 GLU A O 1
ATOM 814 N N . ARG A 1 102 ? -14.982 4.077 7.291 1.00 98.25 102 ARG A N 1
ATOM 815 C CA . ARG A 1 102 ? -14.895 3.099 8.387 1.00 98.25 102 ARG A CA 1
ATOM 816 C C . ARG A 1 102 ? -13.562 2.362 8.404 1.00 98.25 102 ARG A C 1
ATOM 818 O O . ARG A 1 102 ? -13.088 1.998 9.478 1.00 98.25 102 ARG A O 1
ATOM 825 N N . MET A 1 103 ? -12.948 2.147 7.241 1.00 98.50 103 MET A N 1
ATOM 826 C CA . MET A 1 103 ? -11.593 1.597 7.173 1.00 98.50 103 MET A CA 1
ATOM 827 C C . MET A 1 103 ? -10.575 2.566 7.780 1.00 98.50 103 MET A C 1
ATOM 829 O O . MET A 1 103 ? -9.732 2.137 8.564 1.00 98.50 103 MET A O 1
ATOM 833 N N . THR A 1 104 ? -10.686 3.865 7.482 1.00 98.12 104 THR A N 1
ATOM 834 C CA . THR A 1 104 ? -9.837 4.913 8.069 1.00 98.12 104 THR A CA 1
ATOM 835 C C . THR A 1 104 ? -9.968 4.948 9.588 1.00 98.12 104 THR A C 1
ATOM 837 O O . THR A 1 104 ? -8.952 4.854 10.273 1.00 98.12 104 THR A O 1
ATOM 840 N N . GLU A 1 105 ? -11.190 4.957 10.133 1.00 98.19 105 GLU A N 1
ATOM 841 C CA . GLU A 1 105 ? -11.416 4.840 11.586 1.00 98.19 105 GLU A CA 1
ATOM 842 C C . GLU A 1 105 ? -10.759 3.571 12.166 1.00 98.19 105 GLU A C 1
ATOM 844 O O . GLU A 1 105 ? -10.140 3.589 13.235 1.00 98.19 105 GLU A O 1
ATOM 849 N N . GLY A 1 106 ? -10.868 2.449 11.445 1.00 98.38 106 GLY A N 1
ATOM 850 C CA . GLY A 1 106 ? -10.242 1.181 11.807 1.00 98.38 106 GLY A CA 1
ATOM 851 C C . GLY A 1 106 ? -8.715 1.260 11.857 1.00 98.38 106 GLY A C 1
ATOM 852 O O . GLY A 1 106 ? -8.106 0.751 12.803 1.00 98.38 106 GLY A O 1
ATOM 853 N N . TYR A 1 107 ? -8.090 1.916 10.878 1.00 98.31 107 TYR A N 1
ATOM 854 C CA . TYR A 1 107 ? -6.650 2.162 10.861 1.00 98.31 107 TYR A CA 1
ATOM 855 C C . TYR A 1 107 ? -6.208 3.084 11.988 1.00 98.31 107 TYR A C 1
ATOM 857 O O . TYR A 1 107 ? -5.255 2.754 12.693 1.00 98.31 107 TYR A O 1
ATOM 865 N N . GLU A 1 108 ? -6.904 4.203 12.188 1.00 97.25 108 GLU A N 1
ATOM 866 C CA . GLU A 1 108 ? -6.585 5.163 13.245 1.00 97.25 108 GLU A CA 1
ATOM 867 C C . GLU A 1 108 ? -6.613 4.502 14.616 1.00 97.25 108 GLU A C 1
ATOM 869 O O . GLU A 1 108 ? -5.665 4.636 15.385 1.00 97.25 108 GLU A O 1
ATOM 874 N N . LYS A 1 109 ? -7.636 3.687 14.880 1.00 97.94 109 LYS A N 1
ATOM 875 C CA . LYS A 1 109 ? -7.712 2.898 16.108 1.00 97.94 109 LYS A CA 1
ATOM 876 C C . LYS A 1 109 ? -6.595 1.859 16.203 1.00 97.94 109 LYS A C 1
ATOM 878 O O . LYS A 1 109 ? -5.975 1.707 17.251 1.00 97.94 109 LYS A O 1
ATOM 883 N N . LYS A 1 110 ? -6.318 1.115 15.126 1.00 97.56 110 LYS A N 1
ATOM 884 C CA . LYS A 1 110 ? -5.276 0.073 15.131 1.00 97.56 110 LYS A CA 1
ATOM 885 C C . LYS A 1 110 ? -3.887 0.653 15.409 1.00 97.56 110 LYS A C 1
ATOM 887 O O . LYS A 1 110 ? -3.079 0.005 16.074 1.00 97.56 110 LYS A O 1
ATOM 892 N N . PHE A 1 111 ? -3.611 1.842 14.883 1.00 96.75 111 PHE A N 1
ATOM 893 C CA . PHE A 1 111 ? -2.313 2.500 14.970 1.00 96.75 111 PHE A CA 1
ATOM 894 C C . PHE A 1 111 ? -2.285 3.663 15.968 1.00 96.75 111 PHE A C 1
ATOM 896 O O . PHE A 1 111 ? -1.322 4.426 15.958 1.00 96.75 111 PHE A O 1
ATOM 903 N N . GLU A 1 112 ? -3.272 3.764 16.866 1.00 96.94 112 GLU A N 1
ATOM 904 C CA . GLU A 1 112 ? -3.446 4.876 17.817 1.00 96.94 112 GLU A CA 1
ATOM 905 C C . GLU A 1 112 ? -2.142 5.234 18.550 1.00 96.94 112 GLU A C 1
ATOM 907 O O . GLU A 1 112 ? -1.717 6.384 18.551 1.00 96.94 112 GLU A O 1
ATOM 912 N N . LYS A 1 113 ? -1.409 4.229 19.046 1.00 95.12 113 LYS A N 1
ATOM 913 C CA . LYS A 1 113 ? -0.152 4.432 19.785 1.00 95.12 113 LYS A CA 1
ATOM 914 C C . LYS A 1 113 ? 0.980 4.978 18.922 1.00 95.12 113 LYS A C 1
ATOM 916 O O . LYS A 1 113 ? 1.856 5.680 19.421 1.00 95.12 113 LYS A O 1
ATOM 921 N N . LEU A 1 114 ? 1.014 4.610 17.641 1.00 93.56 114 LEU A N 1
ATOM 922 C CA . LEU A 1 114 ? 1.999 5.163 16.716 1.00 93.56 114 LEU A CA 1
ATOM 923 C C . LEU A 1 114 ? 1.620 6.597 16.340 1.00 93.56 114 LEU A C 1
ATOM 925 O O . LEU A 1 114 ? 2.499 7.447 16.279 1.00 93.56 114 LEU A O 1
ATOM 929 N N . ILE A 1 115 ? 0.327 6.880 16.167 1.00 94.06 115 ILE A N 1
ATOM 930 C CA . ILE A 1 115 ? -0.193 8.229 15.905 1.00 94.06 115 ILE A CA 1
ATOM 931 C C . ILE A 1 115 ? 0.116 9.164 17.073 1.00 94.06 115 ILE A C 1
ATOM 933 O O . ILE A 1 115 ? 0.647 10.245 16.852 1.00 94.06 115 ILE A O 1
ATOM 937 N N . GLU A 1 116 ? -0.122 8.744 18.314 1.00 93.50 116 GLU A N 1
ATOM 938 C CA . GLU A 1 116 ? 0.222 9.534 19.504 1.00 93.50 116 GLU A CA 1
ATOM 939 C C . GLU A 1 116 ? 1.721 9.862 19.571 1.00 93.50 116 GLU A C 1
ATOM 941 O O . GLU A 1 116 ? 2.107 10.961 19.975 1.00 93.50 116 GLU A O 1
ATOM 946 N N . ARG A 1 117 ? 2.570 8.910 19.164 1.00 90.94 117 ARG A N 1
ATOM 947 C CA . ARG A 1 117 ? 4.028 9.023 19.262 1.00 90.94 117 ARG A CA 1
ATOM 948 C C . ARG A 1 117 ? 4.672 9.793 18.109 1.00 90.94 117 ARG A C 1
ATOM 950 O O . ARG A 1 117 ? 5.643 10.505 18.344 1.00 90.94 117 ARG A O 1
ATOM 957 N N . PHE A 1 118 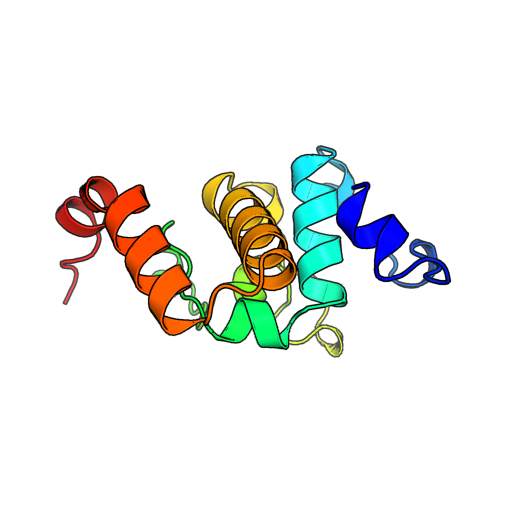? 4.186 9.607 16.886 1.00 88.62 118 PHE A N 1
ATOM 958 C CA . PHE A 1 118 ? 4.833 10.084 15.658 1.00 88.62 118 PHE A CA 1
ATOM 959 C C . PHE A 1 118 ? 3.934 10.987 14.805 1.00 88.62 118 PHE A C 1
ATOM 961 O O . PHE A 1 118 ? 4.439 11.714 13.960 1.00 88.62 118 PHE A O 1
ATOM 968 N N . GLY A 1 119 ? 2.619 10.989 15.033 1.00 75.75 119 GLY A N 1
ATOM 969 C CA . GLY A 1 119 ? 1.653 11.777 14.261 1.00 75.75 119 GLY A CA 1
ATOM 970 C C . GLY A 1 119 ? 1.549 13.248 14.657 1.00 75.75 119 GLY A C 1
ATOM 971 O O . GLY A 1 119 ? 0.921 14.014 13.937 1.00 75.75 119 GLY A O 1
ATOM 972 N N . ASN A 1 120 ? 2.176 13.659 15.763 1.00 62.78 120 ASN A N 1
ATOM 973 C CA . ASN A 1 120 ? 2.189 15.050 16.235 1.00 62.78 120 ASN A CA 1
ATOM 974 C C . ASN A 1 120 ? 3.401 15.851 15.715 1.00 62.78 120 ASN A C 1
ATOM 976 O O . ASN A 1 120 ? 3.892 16.745 16.402 1.00 62.78 120 ASN A O 1
ATOM 980 N N . GLY A 1 121 ? 3.908 15.514 14.527 1.00 57.91 121 GLY A N 1
ATOM 981 C CA . GLY A 1 121 ? 4.930 16.292 13.830 1.00 57.91 121 GLY A CA 1
ATOM 982 C C . GLY A 1 121 ? 4.303 17.336 12.911 1.00 57.91 121 GLY A C 1
ATOM 983 O O . GLY A 1 121 ? 4.196 17.091 11.715 1.00 57.91 121 GLY A O 1
ATOM 984 N N . ASN A 1 122 ? 3.894 18.473 13.480 1.00 44.38 122 ASN A N 1
ATOM 985 C CA . ASN A 1 122 ? 3.832 19.759 12.773 1.00 44.38 122 ASN A CA 1
ATOM 986 C C . ASN A 1 122 ? 5.011 20.613 13.241 1.00 44.38 122 ASN A C 1
ATOM 988 O O . ASN A 1 122 ? 5.186 20.710 14.479 1.00 44.38 122 ASN A O 1
#

Mean predicted aligned error: 3.05 Å

Sequence (122 aa):
QQVLESKYPDTDWATYDFPSYVHSSESVETGYRIAVKEPELLKHFKCYCFCDAMGHADLRWCFLREGELENGFDPHGADCNICYGQAMMALLWQEAGIPPERMTEGYEKKFEKLIERFGNGN

pLDDT: mean 95.03, std 7.62, range [44.38, 98.62]

Secondary structure (DSSP, 8-state):
-HHHHHHSTT--GGGG---GGGGG-HHHHHHHHHHHH-HHHHHTS--TT--GGGT--SGGGGTBGGG-GGG-B-GGGGG-HHHHHHHHHHHHHHHTT--HHHHHHHHHHHTHHHHHHHTT--

Solvent-accessible surface area (backbone atoms only — not comparable to full-atom values): 7103 Å² total; per-residue (Å²): 106,69,68,57,48,70,75,46,70,87,64,68,71,75,80,69,69,75,58,75,65,39,71,74,38,74,61,32,36,44,23,46,54,44,39,73,76,38,38,75,67,33,56,78,35,70,54,90,76,70,54,49,89,78,70,42,84,26,39,22,27,38,36,14,32,97,52,34,72,93,70,35,74,30,71,66,26,53,81,31,70,58,50,23,49,47,48,51,51,52,52,56,38,50,77,69,70,52,53,69,72,61,50,49,55,51,48,51,63,74,42,39,73,53,41,73,74,62,62,76,75,125